Protein AF-A0AAD6PL51-F1 (afdb_monomer_lite)

Radius of gyration: 23.57 Å; chains: 1; bounding box: 50×34×67 Å

Foldseek 3Di:
DDDDPDPVVVVVVLVVVLVVVLVVLVVVCVVPVDDSVVSLVVVVVVVVVVCVVLVVVLVVLVVLCVVCVVVFDDLDDDVPPPDDSVVSVVVRVVVCVVVVRDDPCSVCPSVVVVVVVVVSSVVSVVVVVVVCDPNVPPDDD

Sequence (141 aa):
MEGVVNGSNVFEESVLPVGAVISLLESCHDITGLPWWIIVASSTLTMRMTLFPLLVLQMHKIKQISVCFPKLPPLLPPPLSGRSYMEQIIFFRRERRAICCPSFSWFLAYLSVQFPCFLLWMTSIRRMSLNDHPEFNCVRE

pLDDT: mean 74.83, std 13.34, range [35.31, 89.44]

InterPro domains:
  IPR001708 Membrane insertase YidC/ALB3/OXA1/COX18 [PTHR12428] (9-136)

Structure (mmCIF, N/CA/C/O backbone):
data_AF-A0AAD6PL51-F1
#
_entry.id   AF-A0AAD6PL51-F1
#
loop_
_atom_site.group_PDB
_atom_site.id
_atom_site.type_symbol
_atom_site.label_atom_id
_atom_site.label_alt_id
_atom_site.label_comp_id
_atom_site.label_asym_id
_atom_site.label_entity_id
_atom_site.label_seq_id
_atom_site.pdbx_PDB_ins_code
_atom_site.Cartn_x
_atom_site.Cartn_y
_atom_site.Cartn_z
_atom_site.occupancy
_atom_site.B_iso_or_equiv
_atom_site.auth_seq_id
_atom_site.auth_comp_id
_atom_site.auth_asym_id
_atom_site.auth_atom_id
_atom_site.pdbx_PDB_model_num
ATOM 1 N N . MET A 1 1 ? 25.008 18.881 21.343 1.00 35.31 1 MET A N 1
ATOM 2 C CA . MET A 1 1 ? 25.000 19.118 19.884 1.00 35.31 1 MET A CA 1
ATOM 3 C C . MET A 1 1 ? 24.577 17.804 19.253 1.00 35.31 1 MET A C 1
ATOM 5 O O . MET A 1 1 ? 25.418 16.986 18.930 1.00 35.31 1 MET A O 1
ATOM 9 N N . GLU A 1 2 ? 23.273 17.538 19.231 1.00 37.22 2 GLU A N 1
ATOM 10 C CA . GLU A 1 2 ? 22.701 16.251 18.815 1.00 37.22 2 GLU A CA 1
ATOM 11 C C . GLU A 1 2 ? 21.483 16.556 17.942 1.00 37.22 2 GLU A C 1
ATOM 13 O O . GLU A 1 2 ? 20.619 17.326 18.360 1.00 37.22 2 GLU A O 1
ATOM 18 N N . GLY A 1 3 ? 21.442 16.028 16.714 1.00 41.28 3 GLY A N 1
ATOM 19 C CA . GLY A 1 3 ? 20.292 16.256 15.831 1.00 41.28 3 GLY A CA 1
ATOM 20 C C . GLY A 1 3 ? 20.471 16.030 14.327 1.00 41.28 3 GLY A C 1
ATOM 21 O O . GLY A 1 3 ? 19.688 16.589 13.570 1.00 41.28 3 GLY A O 1
ATOM 22 N N . VAL A 1 4 ? 21.458 15.251 13.856 1.00 43.66 4 VAL A N 1
ATOM 23 C CA . VAL A 1 4 ? 21.607 14.935 12.409 1.00 43.66 4 VAL A CA 1
ATOM 24 C C . VAL A 1 4 ? 21.808 13.431 12.164 1.00 43.66 4 VAL A C 1
ATOM 26 O O . VAL A 1 4 ? 22.558 13.018 11.290 1.00 43.66 4 VAL A O 1
ATOM 29 N N . VAL A 1 5 ? 21.137 12.570 12.934 1.00 43.69 5 VAL A N 1
ATOM 30 C CA . VAL A 1 5 ? 21.162 11.113 12.703 1.00 43.69 5 VAL A CA 1
ATOM 31 C C . VAL A 1 5 ? 19.733 10.585 12.716 1.00 43.69 5 VAL A C 1
ATOM 33 O O . VAL A 1 5 ? 19.272 10.033 13.705 1.00 43.69 5 VAL A O 1
ATOM 36 N N . ASN A 1 6 ? 19.000 10.826 11.627 1.00 45.84 6 ASN A N 1
ATOM 37 C CA . ASN A 1 6 ? 17.818 10.014 11.293 1.00 45.84 6 ASN A CA 1
ATOM 38 C C . ASN A 1 6 ? 17.406 10.077 9.809 1.00 45.84 6 ASN A C 1
ATOM 40 O O . ASN A 1 6 ? 16.539 9.322 9.388 1.00 45.84 6 ASN A O 1
ATOM 44 N N . GLY A 1 7 ? 18.005 10.964 9.002 1.00 47.09 7 GLY A N 1
ATOM 45 C CA . GLY A 1 7 ? 17.733 11.036 7.561 1.00 47.09 7 GLY A CA 1
ATOM 46 C C . GLY A 1 7 ? 18.508 9.996 6.747 1.00 47.09 7 GLY A C 1
ATOM 47 O O . GLY A 1 7 ? 17.935 9.329 5.896 1.00 47.09 7 GLY A O 1
ATOM 48 N N . SER A 1 8 ? 19.798 9.807 7.030 1.00 46.81 8 SER A N 1
ATOM 49 C CA . SER A 1 8 ? 20.709 8.983 6.219 1.00 46.81 8 SER A CA 1
ATOM 50 C C . SER A 1 8 ? 20.344 7.497 6.169 1.00 46.81 8 SER A C 1
ATOM 52 O O . SER A 1 8 ? 20.399 6.915 5.092 1.00 46.81 8 SER A O 1
ATOM 54 N N . ASN A 1 9 ? 19.897 6.900 7.280 1.00 48.44 9 ASN A N 1
ATOM 55 C CA . ASN A 1 9 ? 19.476 5.492 7.289 1.00 48.44 9 ASN A CA 1
ATOM 56 C C . ASN A 1 9 ? 18.255 5.245 6.393 1.00 48.44 9 ASN A C 1
ATOM 58 O O . ASN A 1 9 ? 18.229 4.256 5.678 1.00 48.44 9 ASN A O 1
ATOM 62 N N . VAL A 1 10 ? 17.292 6.173 6.343 1.00 52.44 10 VAL A N 1
ATOM 63 C CA . VAL A 1 10 ? 16.118 6.046 5.462 1.00 52.44 10 VAL A CA 1
ATOM 64 C C . VAL A 1 10 ? 16.511 6.203 3.994 1.00 52.44 10 VAL A C 1
ATOM 66 O O . VAL A 1 10 ? 15.947 5.528 3.139 1.00 52.44 10 VAL A O 1
ATOM 69 N N . PHE A 1 11 ? 17.478 7.069 3.675 1.00 47.88 11 PHE A N 1
ATOM 70 C CA . PHE A 1 11 ? 17.946 7.258 2.299 1.00 47.88 11 PHE A CA 1
ATOM 71 C C . PHE A 1 11 ? 18.788 6.078 1.791 1.00 47.88 11 PHE A C 1
ATOM 73 O O . PHE A 1 11 ? 18.557 5.639 0.668 1.00 47.88 11 PHE A O 1
ATOM 80 N N . GLU A 1 12 ? 19.691 5.519 2.600 1.00 51.00 12 GLU A N 1
ATOM 81 C CA . GLU A 1 12 ? 20.461 4.304 2.268 1.00 51.00 12 GLU A CA 1
ATOM 82 C C . GLU A 1 12 ? 19.554 3.064 2.181 1.00 51.00 12 GLU A C 1
ATOM 84 O O . GLU A 1 12 ? 19.592 2.313 1.205 1.00 51.00 12 GLU A O 1
ATOM 89 N N . GLU A 1 13 ? 18.628 2.907 3.130 1.00 53.88 13 GLU A N 1
ATOM 90 C CA . GLU A 1 13 ? 17.615 1.847 3.104 1.00 53.88 13 GLU A CA 1
ATOM 91 C C . GLU A 1 13 ? 16.556 2.079 2.019 1.00 53.88 13 GLU A C 1
ATOM 93 O O . GLU A 1 13 ? 15.823 1.157 1.706 1.00 53.88 13 GLU A O 1
ATOM 98 N N . SER A 1 14 ? 16.488 3.266 1.399 1.00 52.25 14 SER A N 1
ATOM 99 C CA . SER A 1 14 ? 15.723 3.516 0.166 1.00 52.25 14 SER A CA 1
ATOM 100 C C . SER A 1 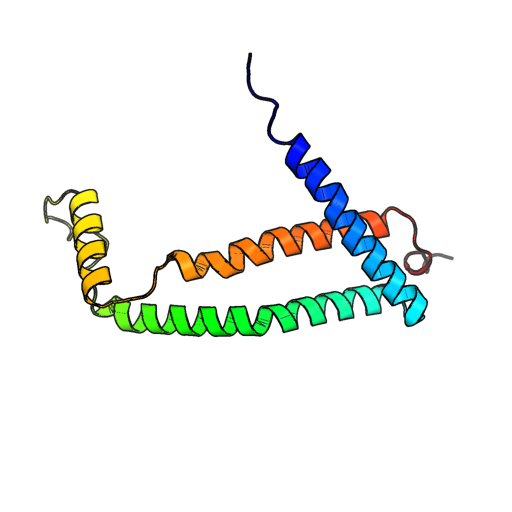14 ? 16.542 3.222 -1.091 1.00 52.25 14 SER A C 1
ATOM 102 O O . SER A 1 14 ? 15.970 2.850 -2.109 1.00 52.25 14 SER A O 1
ATOM 104 N N . VAL A 1 15 ? 17.874 3.344 -1.051 1.00 59.94 15 VAL A N 1
ATOM 105 C CA . VAL A 1 15 ? 18.764 3.033 -2.184 1.00 59.94 15 VAL A CA 1
ATOM 106 C C . VAL A 1 15 ? 18.734 1.536 -2.507 1.00 59.94 15 VAL A C 1
ATOM 108 O O . VAL A 1 15 ? 18.667 1.185 -3.685 1.00 59.94 15 VAL A O 1
ATOM 111 N N . LEU A 1 16 ? 18.695 0.671 -1.488 1.00 68.31 16 LEU A N 1
ATOM 112 C CA . LEU A 1 16 ? 18.590 -0.786 -1.646 1.00 68.31 16 LEU A CA 1
ATOM 113 C C . LEU A 1 16 ? 17.286 -1.260 -2.335 1.00 68.31 16 LEU A C 1
ATOM 115 O O . LEU A 1 16 ? 17.369 -1.948 -3.354 1.00 68.31 16 LEU A O 1
ATOM 119 N N . PRO A 1 17 ? 16.076 -0.904 -1.865 1.00 76.56 17 PRO A N 1
ATOM 120 C CA . PRO A 1 17 ? 14.821 -1.346 -2.459 1.00 76.56 17 PRO A CA 1
ATOM 121 C C . PRO A 1 17 ? 14.512 -0.619 -3.771 1.00 76.56 17 PRO A C 1
ATOM 123 O O . PRO A 1 17 ? 13.900 -1.215 -4.653 1.00 76.56 17 PRO A O 1
ATOM 126 N N . VAL A 1 18 ? 14.982 0.622 -3.959 1.00 75.62 18 VAL A N 1
ATOM 127 C CA . VAL A 1 18 ? 14.941 1.284 -5.274 1.00 75.62 18 VAL A CA 1
ATOM 128 C C . VAL A 1 18 ? 15.790 0.509 -6.279 1.00 75.62 18 VAL A C 1
ATOM 130 O O . VAL A 1 18 ? 15.326 0.276 -7.392 1.00 75.62 18 VAL A O 1
ATOM 133 N N . GLY A 1 19 ? 16.990 0.064 -5.886 1.00 76.75 19 GLY A N 1
ATOM 134 C CA . GLY A 1 19 ? 17.845 -0.794 -6.709 1.00 76.75 19 GLY A CA 1
ATOM 135 C C . GLY A 1 19 ? 17.182 -2.129 -7.054 1.00 76.75 19 GLY A C 1
ATOM 136 O O . GLY A 1 19 ? 17.148 -2.505 -8.219 1.00 76.75 19 GLY A O 1
ATOM 137 N N . ALA A 1 20 ? 16.562 -2.795 -6.075 1.00 81.38 20 ALA A N 1
ATOM 138 C CA . ALA A 1 20 ? 15.843 -4.050 -6.305 1.00 81.38 20 ALA A CA 1
ATOM 139 C C . ALA A 1 20 ? 14.678 -3.897 -7.300 1.00 81.38 20 ALA A C 1
ATOM 141 O O . ALA A 1 20 ? 14.486 -4.748 -8.167 1.00 81.38 20 ALA A O 1
ATOM 142 N N . VAL A 1 21 ? 13.915 -2.801 -7.206 1.00 80.69 21 VAL A N 1
ATOM 143 C CA . VAL A 1 21 ? 12.839 -2.507 -8.163 1.00 80.69 21 VAL A CA 1
ATOM 144 C C . VAL A 1 21 ? 13.392 -2.209 -9.553 1.00 80.69 21 VAL A C 1
ATOM 146 O O . VAL A 1 21 ? 12.818 -2.683 -10.530 1.00 80.69 21 VAL A O 1
ATOM 149 N N . ILE A 1 22 ? 14.514 -1.489 -9.651 1.00 80.62 22 ILE A N 1
ATOM 150 C CA . ILE A 1 22 ? 15.181 -1.225 -10.933 1.00 80.62 22 ILE A CA 1
ATOM 151 C C . ILE A 1 22 ? 15.623 -2.536 -11.595 1.00 80.62 22 ILE A C 1
ATOM 153 O O . ILE A 1 22 ? 15.249 -2.775 -12.738 1.00 80.62 22 ILE A O 1
ATOM 157 N N . SER A 1 23 ? 16.301 -3.427 -10.865 1.00 82.44 23 SER A N 1
ATOM 158 C CA . SER A 1 23 ? 16.749 -4.717 -11.408 1.00 82.44 23 SER A CA 1
ATOM 159 C C . SER A 1 23 ? 15.592 -5.640 -11.804 1.00 82.44 23 SER A C 1
ATOM 161 O O . SER A 1 23 ? 15.682 -6.365 -12.793 1.00 82.44 23 SER A O 1
ATOM 163 N N . LEU A 1 24 ? 14.479 -5.613 -11.061 1.00 82.38 24 LEU A N 1
ATOM 164 C CA . LEU A 1 24 ? 13.267 -6.348 -11.434 1.00 82.38 24 LEU A CA 1
ATOM 165 C C . LEU A 1 24 ? 12.692 -5.825 -12.761 1.00 82.38 24 LEU A C 1
ATOM 167 O O . LEU A 1 24 ? 12.337 -6.615 -13.633 1.00 82.38 24 LEU A O 1
ATOM 171 N N . LEU A 1 25 ? 12.602 -4.500 -12.911 1.00 81.56 25 LEU A N 1
ATOM 172 C CA . LEU A 1 25 ? 12.106 -3.846 -14.124 1.00 81.56 25 LEU A CA 1
ATOM 173 C C . LEU A 1 25 ? 13.006 -4.130 -15.335 1.00 81.56 25 LEU A C 1
ATOM 175 O O . LEU A 1 25 ? 12.479 -4.422 -16.405 1.00 81.56 25 LEU A O 1
ATOM 179 N N . GLU A 1 26 ? 14.329 -4.104 -15.158 1.00 81.69 26 GLU A N 1
ATOM 180 C CA . GLU A 1 26 ? 15.306 -4.499 -16.183 1.00 81.69 26 GLU A CA 1
ATOM 181 C C . GLU A 1 26 ? 15.121 -5.961 -16.600 1.00 81.69 26 GLU A C 1
ATOM 183 O O . GLU A 1 26 ? 14.990 -6.252 -17.784 1.00 81.69 26 GLU A O 1
ATOM 188 N N . SER A 1 27 ? 14.975 -6.882 -15.644 1.00 81.62 27 SER A N 1
ATOM 189 C CA . SER A 1 27 ? 14.718 -8.291 -15.963 1.00 81.62 27 SER A CA 1
ATOM 190 C C . SER A 1 27 ? 13.403 -8.487 -16.730 1.00 81.62 27 SER A C 1
ATOM 192 O O . SER A 1 27 ? 13.346 -9.275 -17.675 1.00 81.62 27 SER A O 1
ATOM 194 N N . CYS A 1 28 ? 12.343 -7.753 -16.374 1.00 80.62 28 CYS A N 1
ATOM 195 C CA . CYS A 1 28 ? 11.091 -7.770 -17.130 1.00 80.62 28 CYS A CA 1
ATOM 196 C C . CYS A 1 28 ? 11.269 -7.231 -18.555 1.00 80.62 28 CYS A C 1
ATOM 198 O O . CYS A 1 28 ? 10.663 -7.775 -19.480 1.00 80.62 28 CYS A O 1
ATOM 200 N N . HIS A 1 29 ? 12.093 -6.199 -18.737 1.00 82.00 29 HIS A N 1
ATOM 201 C CA . HIS A 1 29 ? 12.425 -5.648 -20.048 1.00 82.00 29 HIS A CA 1
ATOM 202 C C . HIS A 1 29 ? 13.175 -6.653 -20.914 1.00 82.00 29 HIS A C 1
ATOM 204 O O . HIS A 1 29 ? 12.736 -6.932 -22.027 1.00 82.00 29 HIS A O 1
ATOM 210 N N . ASP A 1 30 ? 14.211 -7.286 -20.376 1.00 81.94 30 ASP A N 1
ATOM 211 C CA . ASP A 1 30 ? 15.030 -8.247 -21.116 1.00 81.94 30 ASP A CA 1
ATOM 212 C C . ASP A 1 30 ? 14.238 -9.489 -21.551 1.00 81.94 30 ASP A C 1
ATOM 214 O O . ASP A 1 30 ? 14.487 -10.051 -22.616 1.00 81.94 30 ASP A O 1
ATOM 218 N N . ILE A 1 31 ? 13.248 -9.907 -20.753 1.00 84.81 31 ILE A N 1
ATOM 219 C CA . ILE A 1 31 ? 12.391 -11.060 -21.068 1.00 84.81 31 ILE A CA 1
ATOM 220 C C . ILE A 1 31 ? 11.307 -10.702 -22.092 1.00 84.81 31 ILE A C 1
ATOM 222 O O . ILE A 1 31 ? 10.955 -11.532 -22.931 1.00 84.81 31 ILE A O 1
ATOM 226 N N . THR A 1 32 ? 10.728 -9.502 -22.005 1.00 83.12 32 THR A N 1
ATOM 227 C CA . THR A 1 32 ? 9.575 -9.124 -22.842 1.00 83.12 32 THR A CA 1
ATOM 228 C C . THR A 1 32 ? 9.960 -8.411 -24.133 1.00 83.12 32 THR A C 1
ATOM 230 O O . THR A 1 32 ? 9.186 -8.462 -25.087 1.00 83.12 32 THR A O 1
ATOM 233 N N . GLY A 1 33 ? 11.118 -7.744 -24.179 1.00 80.19 33 GLY A N 1
ATOM 234 C CA . GLY A 1 33 ? 11.536 -6.901 -25.303 1.00 80.19 33 GLY A CA 1
ATOM 235 C C . GLY A 1 33 ? 10.575 -5.739 -25.585 1.00 80.19 33 GLY A C 1
ATOM 236 O O . GLY A 1 33 ? 10.539 -5.227 -26.702 1.00 80.19 33 GLY A O 1
ATOM 237 N N . LEU A 1 34 ? 9.735 -5.378 -24.607 1.00 79.69 34 LEU A N 1
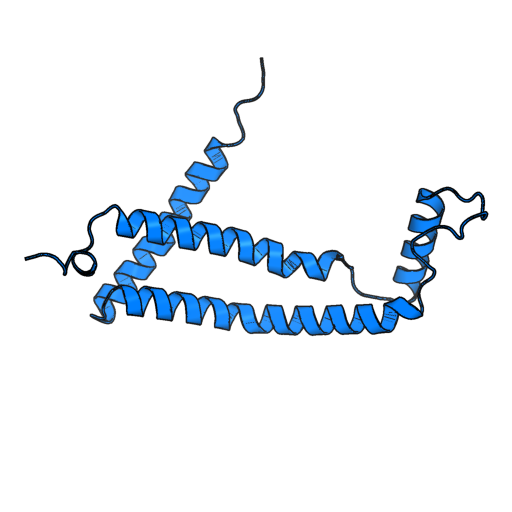ATOM 238 C CA . LEU A 1 34 ? 8.735 -4.323 -24.736 1.00 79.69 34 LEU A CA 1
ATOM 239 C C . LEU A 1 34 ? 9.333 -2.957 -24.386 1.00 79.69 34 LEU A C 1
ATOM 241 O O . LEU A 1 34 ? 10.183 -2.884 -23.503 1.00 79.69 34 LEU A O 1
ATOM 245 N N . PRO A 1 35 ? 8.805 -1.868 -24.973 1.00 81.50 35 PRO A N 1
ATOM 246 C CA . PRO A 1 35 ? 9.205 -0.522 -24.604 1.00 81.50 35 PRO A CA 1
ATOM 247 C C . PRO A 1 35 ? 9.095 -0.240 -23.100 1.00 81.50 35 PRO A C 1
ATOM 249 O O . PRO A 1 35 ? 8.135 -0.668 -22.443 1.00 81.50 35 PRO A O 1
ATOM 252 N N . TRP A 1 36 ? 10.003 0.576 -22.564 1.00 76.94 36 TRP A N 1
ATOM 253 C CA . TRP A 1 36 ? 10.090 0.890 -21.129 1.00 76.94 36 TRP A CA 1
ATOM 254 C C . TRP A 1 36 ? 8.776 1.412 -20.545 1.00 76.94 36 TRP A C 1
ATOM 256 O O . TRP A 1 36 ? 8.384 1.030 -19.442 1.00 76.94 36 TRP A O 1
ATOM 266 N N . TRP A 1 37 ? 8.045 2.250 -21.285 1.00 79.69 37 TRP A N 1
ATOM 267 C CA . TRP A 1 37 ? 6.770 2.800 -20.818 1.00 79.69 37 TRP A CA 1
ATOM 268 C C . TRP A 1 37 ? 5.693 1.721 -20.622 1.00 79.69 37 TRP A C 1
ATOM 270 O O . TRP A 1 37 ? 4.884 1.839 -19.699 1.00 79.69 37 TRP A O 1
ATOM 280 N N . ILE A 1 38 ? 5.701 0.651 -21.429 1.00 82.81 38 ILE A N 1
ATOM 281 C CA . ILE A 1 38 ? 4.761 -0.473 -21.290 1.00 82.81 38 ILE A CA 1
ATOM 282 C C . ILE A 1 38 ? 5.079 -1.258 -20.025 1.00 82.81 38 ILE A C 1
ATOM 284 O O . ILE A 1 38 ? 4.168 -1.633 -19.292 1.00 82.81 38 ILE A O 1
ATOM 288 N N . ILE A 1 39 ? 6.360 -1.475 -19.742 1.00 84.06 39 ILE A N 1
ATOM 289 C CA . ILE A 1 39 ? 6.820 -2.222 -18.568 1.00 84.06 39 ILE A CA 1
ATOM 290 C C . ILE A 1 39 ? 6.517 -1.450 -17.287 1.00 84.06 39 ILE A C 1
ATOM 292 O O . ILE A 1 39 ? 5.992 -2.002 -16.320 1.00 84.06 39 ILE A O 1
ATOM 296 N N . VAL A 1 40 ? 6.780 -0.145 -17.295 1.00 82.31 40 VAL A N 1
ATOM 297 C CA . VAL A 1 40 ? 6.426 0.763 -16.200 1.00 82.31 40 VAL A CA 1
ATOM 298 C C . VAL A 1 40 ? 4.906 0.748 -15.975 1.00 82.31 40 VAL A C 1
ATOM 300 O O . VAL A 1 40 ? 4.441 0.593 -14.840 1.00 82.31 40 VAL A O 1
ATOM 303 N N . ALA A 1 41 ? 4.104 0.838 -17.040 1.00 84.50 41 ALA A N 1
ATOM 304 C CA . ALA A 1 41 ? 2.647 0.797 -16.940 1.00 84.50 41 ALA A CA 1
ATOM 305 C C . ALA A 1 41 ? 2.124 -0.558 -16.423 1.00 84.50 41 ALA A C 1
ATOM 307 O O . ALA A 1 41 ? 1.275 -0.592 -15.528 1.00 84.50 41 ALA A O 1
ATOM 308 N N . SER A 1 42 ? 2.642 -1.672 -16.943 1.00 85.88 42 SER A N 1
ATOM 309 C CA . SER A 1 42 ? 2.203 -3.030 -16.601 1.00 85.88 42 SER A CA 1
ATOM 310 C C . SER A 1 42 ? 2.600 -3.426 -15.176 1.00 85.88 42 SER A C 1
ATOM 312 O O . SER A 1 42 ? 1.788 -4.002 -14.445 1.00 85.88 42 SER A O 1
ATOM 314 N N . SER A 1 43 ? 3.794 -3.035 -14.730 1.00 83.88 43 SER A N 1
ATOM 315 C CA . SER A 1 43 ? 4.260 -3.216 -13.353 1.00 83.88 43 SER A CA 1
ATOM 316 C C . SER A 1 43 ? 3.402 -2.419 -12.363 1.00 83.88 43 SER A C 1
ATOM 318 O O . SER A 1 43 ? 2.900 -2.977 -11.383 1.00 83.88 43 SER A O 1
ATOM 320 N N . THR A 1 44 ? 3.097 -1.152 -12.675 1.00 85.75 44 THR A N 1
ATOM 321 C CA . THR A 1 44 ? 2.187 -0.331 -11.854 1.00 85.75 44 THR A CA 1
ATOM 322 C C . THR A 1 44 ? 0.801 -0.960 -11.761 1.00 85.75 44 THR A C 1
ATOM 324 O O . THR A 1 44 ? 0.200 -0.995 -10.684 1.00 85.75 44 THR A O 1
ATOM 327 N N . LEU A 1 45 ? 0.276 -1.457 -12.884 1.00 88.75 45 LEU A N 1
ATOM 328 C CA . LEU A 1 45 ? -1.034 -2.093 -12.925 1.00 88.75 45 LEU A CA 1
ATOM 329 C C . LEU A 1 45 ? -1.049 -3.356 -12.063 1.00 88.75 45 LEU A C 1
ATOM 331 O O . LEU A 1 45 ? -1.940 -3.513 -11.235 1.00 88.75 45 LEU A O 1
ATOM 335 N N . THR A 1 46 ? -0.031 -4.203 -12.190 1.00 89.25 46 THR A N 1
ATOM 336 C CA . THR A 1 46 ? 0.110 -5.433 -11.403 1.00 89.25 46 THR A CA 1
ATOM 337 C C . THR A 1 46 ? 0.194 -5.124 -9.912 1.00 89.25 46 THR A C 1
ATOM 339 O O . THR A 1 46 ? -0.553 -5.703 -9.124 1.00 89.25 46 THR A O 1
ATOM 342 N N . MET A 1 47 ? 1.012 -4.142 -9.521 1.00 84.56 47 MET A N 1
ATOM 343 C CA . MET A 1 47 ? 1.093 -3.668 -8.138 1.00 84.56 47 MET A CA 1
ATOM 344 C C . MET A 1 47 ? -0.269 -3.168 -7.636 1.00 84.56 47 MET A C 1
ATOM 346 O O . MET A 1 47 ? -0.689 -3.467 -6.522 1.00 84.56 47 MET A O 1
ATOM 350 N N . ARG A 1 48 ? -1.018 -2.421 -8.451 1.00 84.81 48 ARG A N 1
ATOM 351 C CA . ARG A 1 48 ? -2.357 -1.968 -8.050 1.00 84.81 48 ARG A CA 1
ATOM 352 C C . ARG A 1 48 ? -3.357 -3.113 -7.937 1.00 84.81 48 ARG A C 1
ATOM 354 O O . ARG A 1 48 ? -4.183 -3.083 -7.029 1.00 84.81 48 ARG A O 1
ATOM 361 N N . MET A 1 49 ? -3.269 -4.120 -8.801 1.00 89.44 49 MET A N 1
ATOM 362 C CA . MET A 1 49 ? -4.124 -5.306 -8.743 1.00 89.44 49 MET A CA 1
ATOM 363 C C . MET A 1 49 ? -3.842 -6.153 -7.497 1.00 89.44 49 MET A C 1
ATOM 365 O O . MET A 1 49 ? -4.785 -6.636 -6.876 1.00 89.44 49 MET A O 1
ATOM 369 N N . THR A 1 50 ? -2.584 -6.271 -7.058 1.00 87.00 50 THR A N 1
ATOM 370 C CA . THR A 1 50 ? -2.252 -6.960 -5.797 1.00 87.00 50 THR A CA 1
ATOM 371 C C . THR A 1 50 ? -2.707 -6.178 -4.562 1.00 87.00 50 THR A C 1
ATOM 373 O O . THR A 1 50 ? -3.108 -6.781 -3.567 1.00 87.00 50 THR A O 1
ATOM 376 N N . LEU A 1 51 ? -2.729 -4.841 -4.624 1.00 84.75 51 LEU A N 1
ATOM 377 C CA . LEU A 1 51 ? -3.255 -3.983 -3.553 1.00 84.75 51 LEU A CA 1
ATOM 378 C C . LEU A 1 51 ? -4.792 -3.867 -3.550 1.00 84.75 51 LEU A C 1
ATOM 380 O O . LEU A 1 51 ? -5.382 -3.487 -2.537 1.00 84.75 51 LEU A O 1
ATOM 384 N N . PHE A 1 52 ? -5.464 -4.196 -4.653 1.00 86.94 52 PHE A N 1
ATOM 385 C CA . PHE A 1 52 ? -6.920 -4.133 -4.783 1.00 86.94 52 PHE A CA 1
ATOM 386 C C . PHE A 1 52 ? -7.701 -4.915 -3.704 1.00 86.94 52 PHE A C 1
ATOM 388 O O . PHE A 1 52 ? -8.610 -4.331 -3.107 1.00 86.94 52 PHE A O 1
ATOM 395 N N . PRO A 1 53 ? -7.380 -6.182 -3.364 1.00 84.94 53 PRO A N 1
ATOM 396 C CA . PRO A 1 53 ? -8.086 -6.894 -2.294 1.00 84.94 53 PRO A CA 1
ATOM 397 C C . PRO A 1 53 ? -7.942 -6.211 -0.925 1.00 84.94 53 PRO A C 1
ATOM 399 O O . PRO A 1 53 ? -8.900 -6.193 -0.149 1.00 84.94 53 PRO A O 1
ATOM 402 N N . LEU A 1 54 ? -6.791 -5.589 -0.639 1.00 83.50 54 LEU A N 1
ATOM 403 C CA . LEU A 1 54 ? -6.596 -4.805 0.586 1.00 83.50 54 LEU A CA 1
ATOM 404 C C . LEU A 1 54 ? -7.514 -3.579 0.610 1.00 83.50 54 LEU A C 1
ATOM 406 O O . LEU A 1 54 ? -8.121 -3.282 1.640 1.00 83.50 54 LEU A O 1
ATOM 410 N N . LEU A 1 55 ? -7.672 -2.906 -0.533 1.00 84.31 55 LEU A N 1
ATOM 411 C CA . LEU A 1 55 ? -8.592 -1.780 -0.682 1.00 84.31 55 LEU A CA 1
ATOM 412 C C . LEU A 1 55 ? -10.051 -2.207 -0.451 1.00 84.31 55 LEU A C 1
ATOM 414 O O . LEU A 1 55 ? -10.776 -1.545 0.293 1.00 84.31 55 LEU A O 1
ATOM 418 N N . VAL A 1 56 ? -10.480 -3.332 -1.032 1.00 88.06 56 VAL A N 1
ATOM 419 C CA . VAL A 1 56 ? -11.832 -3.884 -0.828 1.00 88.06 56 VAL A CA 1
ATOM 420 C C . VAL A 1 56 ? -12.069 -4.224 0.645 1.00 88.06 56 VAL A C 1
ATOM 422 O O . VAL A 1 56 ? -13.118 -3.889 1.205 1.00 88.06 56 VAL A O 1
ATOM 425 N N . LEU A 1 57 ? -11.082 -4.832 1.306 1.00 85.62 57 LEU A N 1
ATOM 426 C CA . LEU A 1 57 ? -11.160 -5.146 2.729 1.00 85.62 57 LEU A CA 1
ATOM 427 C C . LEU A 1 57 ? -11.265 -3.874 3.579 1.00 85.62 57 LEU A C 1
ATOM 429 O O . LEU A 1 57 ? -12.103 -3.811 4.482 1.00 85.62 57 LEU A O 1
ATOM 433 N N . GLN A 1 58 ? -10.495 -2.833 3.257 1.00 85.06 58 GLN A N 1
ATOM 434 C CA . GLN A 1 58 ? -10.611 -1.532 3.912 1.00 85.06 58 GLN A CA 1
ATOM 435 C C . GLN A 1 58 ? -12.013 -0.937 3.741 1.00 85.06 58 GLN A C 1
ATOM 437 O O . GLN A 1 58 ? -12.606 -0.497 4.726 1.00 85.06 58 GLN A O 1
ATOM 442 N N . MET A 1 59 ? -12.578 -0.961 2.531 1.00 85.56 59 MET A N 1
ATOM 443 C CA . MET A 1 59 ? -13.938 -0.467 2.283 1.00 85.56 59 MET A CA 1
ATOM 444 C C . MET A 1 59 ? -14.977 -1.228 3.108 1.00 85.56 59 MET A C 1
ATOM 446 O O . MET A 1 59 ? -15.874 -0.618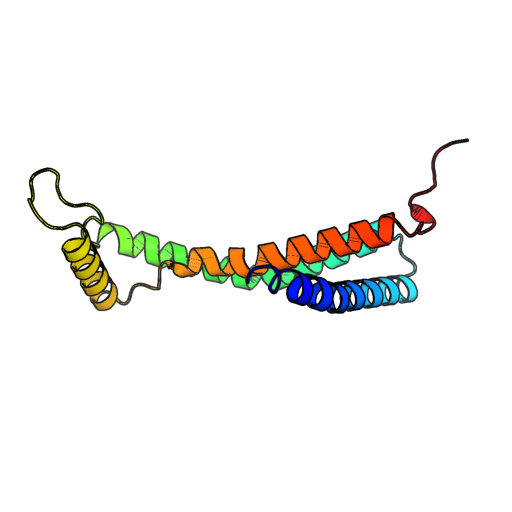 3.693 1.00 85.56 59 MET A O 1
ATOM 450 N N . HIS A 1 60 ? -14.828 -2.549 3.234 1.00 86.69 60 HIS A N 1
ATOM 451 C CA . HIS A 1 60 ? -15.702 -3.348 4.085 1.00 86.69 60 HIS A CA 1
ATOM 452 C C . HIS A 1 60 ? -15.605 -2.918 5.556 1.00 86.69 60 HIS A C 1
ATOM 454 O O . HIS A 1 60 ? -16.628 -2.722 6.211 1.00 86.69 60 HIS A O 1
ATOM 460 N N . LYS A 1 61 ? -14.390 -2.710 6.084 1.00 83.75 61 LYS A N 1
ATOM 461 C CA . LYS A 1 61 ? -14.195 -2.237 7.466 1.00 83.75 61 LYS A CA 1
ATOM 462 C C . LYS A 1 61 ? -14.747 -0.827 7.674 1.00 83.75 61 LYS A C 1
ATOM 464 O O . LYS A 1 61 ? -15.401 -0.593 8.685 1.00 83.75 61 LYS A O 1
ATOM 469 N N . ILE A 1 62 ? -14.565 0.084 6.718 1.00 84.38 62 ILE A N 1
ATOM 470 C CA . ILE A 1 62 ? -15.124 1.444 6.775 1.00 84.38 62 ILE A CA 1
ATOM 471 C C . ILE A 1 62 ? -16.654 1.405 6.773 1.00 84.38 62 ILE A C 1
ATOM 473 O O . ILE A 1 62 ? -17.274 2.105 7.569 1.00 84.38 62 ILE A O 1
ATOM 477 N N . LYS A 1 63 ? -17.272 0.542 5.960 1.00 86.38 63 LYS A N 1
ATOM 478 C CA . LYS A 1 63 ? -18.728 0.342 5.964 1.00 86.38 63 LYS A CA 1
ATOM 479 C C . LYS A 1 63 ? -19.235 -0.170 7.316 1.00 86.38 63 LYS A C 1
ATOM 481 O O . LYS A 1 63 ? -20.254 0.296 7.811 1.00 86.38 63 LYS A O 1
ATOM 486 N N . GLN A 1 64 ? -18.521 -1.100 7.948 1.00 83.75 64 GLN A N 1
ATOM 487 C CA . GLN A 1 64 ? -18.865 -1.556 9.301 1.00 83.75 64 GLN A CA 1
ATOM 488 C C . GLN A 1 64 ? -18.771 -0.405 10.316 1.00 83.75 64 GLN A C 1
ATOM 490 O O . GLN A 1 64 ? -19.655 -0.237 11.155 1.00 83.75 64 GLN A O 1
ATOM 495 N N . ILE A 1 65 ? -17.740 0.440 10.202 1.00 82.50 65 ILE A N 1
ATOM 496 C CA . ILE A 1 65 ? -17.586 1.630 11.047 1.00 82.50 65 ILE A CA 1
ATOM 497 C C . ILE A 1 65 ? -18.730 2.615 10.808 1.00 82.50 65 ILE A C 1
ATOM 499 O O . ILE A 1 65 ? -19.268 3.118 11.786 1.00 82.50 65 ILE A O 1
ATOM 503 N N . SER A 1 66 ? -19.141 2.871 9.562 1.00 82.38 66 SER A N 1
ATOM 504 C CA . SER A 1 66 ? -20.222 3.821 9.266 1.00 82.38 66 SER A CA 1
ATOM 505 C C . SER A 1 66 ? -21.582 3.352 9.785 1.00 82.38 66 SER A C 1
ATOM 507 O O . SER A 1 66 ? -22.376 4.178 10.219 1.00 82.38 66 SER A O 1
ATOM 509 N N . VAL A 1 67 ? -21.831 2.040 9.832 1.00 84.81 67 VAL A N 1
ATOM 510 C CA . VAL A 1 67 ? -23.042 1.452 10.440 1.00 84.81 67 VAL A CA 1
ATOM 511 C C . VAL A 1 67 ? -23.002 1.495 11.976 1.00 84.81 67 VAL A C 1
ATOM 513 O O . VAL A 1 67 ? -24.044 1.616 12.632 1.00 84.81 67 VAL A O 1
ATOM 516 N N . CYS A 1 68 ? -21.809 1.392 12.562 1.00 80.62 68 CYS A N 1
ATOM 517 C CA . CYS A 1 68 ? -21.577 1.559 13.997 1.00 80.62 68 CYS A CA 1
ATOM 518 C C . CYS A 1 68 ? -21.656 3.025 14.448 1.00 80.62 68 CYS A C 1
ATOM 520 O O . CYS A 1 68 ? -22.145 3.306 15.538 1.00 80.62 68 CYS A O 1
ATOM 522 N N . PHE A 1 69 ? -21.155 3.954 13.630 1.00 80.12 69 PHE A N 1
ATOM 523 C CA . PHE A 1 69 ? -20.982 5.368 13.960 1.00 80.12 69 PHE A CA 1
ATOM 524 C C . PHE A 1 69 ? -22.242 6.065 14.500 1.00 80.12 69 PHE A C 1
ATOM 526 O O . PHE A 1 69 ? -22.122 6.730 15.523 1.00 80.12 69 PHE A O 1
ATOM 533 N N . PRO A 1 70 ? -23.451 5.888 13.928 1.00 79.44 70 PRO A N 1
ATOM 534 C CA . PRO A 1 70 ? -24.657 6.519 14.469 1.00 79.44 70 PRO A CA 1
ATOM 535 C C . PRO A 1 70 ? -25.122 5.923 15.805 1.00 79.44 70 PRO A C 1
ATOM 537 O O . PRO A 1 70 ? -25.908 6.555 16.500 1.00 79.44 70 PRO A O 1
ATOM 540 N N . LYS A 1 71 ? -24.662 4.719 16.178 1.00 78.12 71 LYS A N 1
ATOM 541 C CA . LYS A 1 71 ? -24.965 4.105 17.485 1.00 78.12 71 LYS A CA 1
ATOM 542 C C . LYS A 1 71 ? -24.022 4.580 18.587 1.00 78.12 71 LYS A C 1
ATOM 544 O O . LYS A 1 71 ? -24.227 4.256 19.752 1.00 78.12 71 LYS A O 1
ATOM 549 N N . LEU A 1 72 ? -22.958 5.285 18.216 1.00 77.50 72 LEU A N 1
ATOM 550 C CA . LEU A 1 72 ? -21.939 5.734 19.143 1.00 77.50 72 LEU A CA 1
ATOM 551 C C . LEU A 1 72 ? -22.288 7.114 19.702 1.00 77.50 72 LEU A C 1
ATOM 553 O O . LEU A 1 72 ? -22.841 7.949 18.984 1.00 77.50 72 LEU A O 1
ATOM 557 N N . PRO A 1 73 ? -21.943 7.383 20.973 1.00 78.88 73 PRO A N 1
ATOM 558 C CA . PRO A 1 73 ? -22.107 8.710 21.537 1.00 78.88 73 PRO A CA 1
ATOM 559 C C . PRO A 1 73 ? -21.263 9.721 20.743 1.00 78.88 73 PRO A C 1
ATOM 561 O O . PRO A 1 73 ? -20.237 9.351 20.165 1.00 78.88 73 PRO A O 1
ATOM 564 N N . PRO A 1 74 ? -21.658 11.002 20.700 1.00 78.50 74 PRO A N 1
ATOM 565 C CA . PRO A 1 74 ? -20.894 12.022 19.997 1.00 78.50 74 PRO A CA 1
ATOM 566 C C . PRO A 1 74 ? -19.461 12.101 20.539 1.00 78.50 74 PRO A C 1
ATOM 568 O O . PRO A 1 74 ? -19.235 12.066 21.752 1.00 78.50 74 PRO A O 1
ATOM 571 N N . LEU A 1 75 ? -18.496 12.225 19.621 1.00 76.12 75 LEU A N 1
ATOM 572 C CA . LEU A 1 75 ? -17.076 12.405 19.950 1.00 76.12 75 LEU A CA 1
ATOM 573 C C . LEU A 1 75 ? -16.813 13.707 20.718 1.00 76.12 75 LEU A C 1
ATOM 575 O O . LEU A 1 75 ? -15.861 13.769 21.490 1.00 76.12 75 LEU A O 1
ATOM 579 N N . LEU A 1 76 ? -17.630 14.734 20.473 1.00 76.50 76 LEU A N 1
ATOM 580 C CA . LEU A 1 76 ? -17.471 16.079 21.022 1.00 76.50 76 LEU A CA 1
ATOM 581 C C . LEU A 1 76 ? -18.453 16.340 22.159 1.00 76.50 76 LEU A C 1
ATOM 583 O O . LEU A 1 76 ? -19.584 15.836 22.111 1.00 76.50 76 LEU A O 1
ATOM 587 N N . PRO A 1 77 ? -18.050 17.120 23.177 1.00 74.44 77 PRO A N 1
ATOM 588 C CA . PRO A 1 77 ? -18.883 17.306 24.353 1.00 74.44 77 PRO A CA 1
ATOM 589 C C . PRO A 1 77 ? -20.102 18.096 23.929 1.00 74.44 77 PRO A C 1
ATOM 591 O O . PRO A 1 77 ? -19.959 19.011 23.111 1.00 74.44 77 PRO A O 1
ATOM 594 N N . PRO A 1 78 ? -21.298 17.760 24.445 1.00 77.31 78 PRO A N 1
ATOM 595 C CA . PRO A 1 78 ? -22.440 18.628 24.251 1.00 77.31 78 PRO A CA 1
ATOM 596 C C . PRO A 1 78 ? -22.007 20.038 24.665 1.00 77.31 78 PRO A C 1
ATOM 598 O O . PRO A 1 78 ? -21.436 20.185 25.759 1.00 77.31 78 PRO A O 1
ATOM 601 N N . PRO A 1 79 ? -22.202 21.055 23.808 1.00 66.12 79 PRO A N 1
ATOM 602 C CA . PRO A 1 79 ? -21.940 22.423 24.220 1.00 66.12 79 PRO A CA 1
ATOM 603 C C . PRO A 1 79 ? -22.760 22.655 25.497 1.00 66.12 79 PRO A C 1
ATOM 605 O O . PRO A 1 79 ? -23.939 22.320 25.522 1.00 66.12 79 PRO A O 1
ATOM 608 N N . LEU A 1 80 ? -22.112 23.135 26.566 1.00 67.06 80 LEU A N 1
ATOM 609 C CA . LEU A 1 80 ? -22.617 23.267 27.952 1.00 67.06 80 LEU A CA 1
ATOM 610 C C . LEU A 1 80 ? -22.505 22.060 28.914 1.00 67.06 80 LEU A C 1
ATOM 612 O O . LEU A 1 80 ? -22.858 22.204 30.080 1.00 67.06 80 LEU A O 1
ATOM 616 N N . SER A 1 81 ? -21.957 20.902 28.532 1.00 66.75 81 SER A N 1
ATOM 617 C CA . SER A 1 81 ? -21.904 19.739 29.448 1.00 66.75 81 SER A CA 1
ATOM 618 C C . SER A 1 81 ? -20.851 19.830 30.569 1.00 66.75 81 SER A C 1
ATOM 620 O O . SER A 1 81 ? -20.850 18.969 31.451 1.00 66.75 81 SER A O 1
ATOM 622 N N . GLY A 1 82 ? -19.908 20.779 30.520 1.00 73.00 82 GLY A N 1
ATOM 623 C CA . GLY A 1 82 ? -18.829 20.917 31.516 1.00 73.00 82 GLY A CA 1
ATOM 624 C C . GLY A 1 82 ? -17.869 19.717 31.626 1.00 73.00 82 GLY A C 1
ATOM 625 O O . GLY A 1 82 ? -16.981 19.716 32.475 1.00 73.00 82 GLY A O 1
ATOM 626 N N . ARG A 1 83 ? -18.025 18.684 30.785 1.00 73.00 83 ARG A N 1
ATOM 627 C CA . ARG A 1 83 ? -17.158 17.499 30.763 1.00 73.00 83 ARG A CA 1
ATOM 628 C C . ARG A 1 83 ? -15.835 17.800 30.068 1.00 73.00 83 ARG A C 1
ATOM 630 O O . ARG A 1 83 ? -15.808 18.413 29.004 1.00 73.00 83 ARG A O 1
ATOM 637 N N . SER A 1 84 ? -14.749 17.287 30.644 1.00 82.12 84 SER A N 1
ATOM 638 C CA . SER A 1 84 ? -13.427 17.303 30.015 1.00 82.12 84 SER A CA 1
ATOM 639 C C . SER A 1 84 ? -13.429 16.495 28.711 1.00 82.12 84 SER A C 1
ATOM 641 O O . SER A 1 84 ? -14.001 15.404 28.643 1.00 82.12 84 SER A O 1
ATOM 643 N N . TYR A 1 85 ? -12.742 17.008 27.686 1.00 80.81 85 TYR A N 1
ATOM 644 C CA . TYR A 1 85 ? -12.591 16.360 26.377 1.00 80.81 85 TYR A CA 1
ATOM 645 C C . TYR A 1 85 ? -12.033 14.929 26.491 1.00 80.81 85 TYR A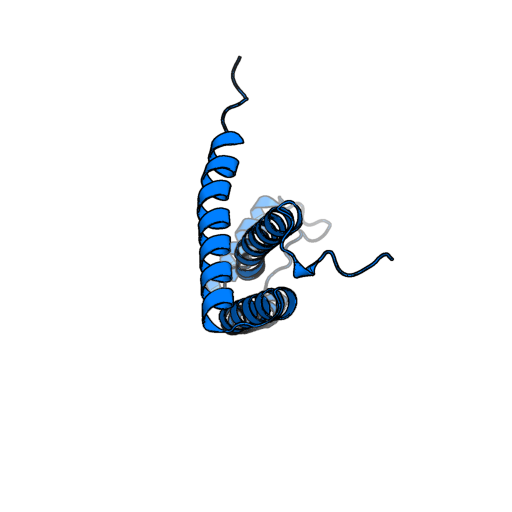 C 1
ATOM 647 O O . TYR A 1 85 ? -12.478 14.017 25.794 1.00 80.81 85 TYR A O 1
ATOM 655 N N . MET A 1 86 ? -11.104 14.706 27.429 1.00 83.00 86 MET A N 1
ATOM 656 C CA . MET A 1 86 ? -10.486 13.394 27.648 1.00 83.00 86 MET A CA 1
ATOM 657 C C . MET A 1 86 ? -11.479 12.362 28.188 1.00 83.00 86 MET A C 1
ATOM 659 O O . MET A 1 86 ? -11.523 11.237 27.689 1.00 83.00 86 MET A O 1
ATOM 663 N N . GLU A 1 87 ? -12.318 12.751 29.148 1.00 85.44 87 GLU A N 1
ATOM 664 C CA . GLU A 1 87 ? -13.344 11.876 29.732 1.00 85.44 87 GLU A CA 1
ATOM 665 C C . GLU A 1 87 ? -14.331 11.388 28.675 1.00 85.44 87 GLU A C 1
ATOM 667 O O . GLU A 1 87 ? -14.729 10.222 28.644 1.00 85.44 87 GLU A O 1
ATOM 672 N N . GLN A 1 88 ? -14.682 12.261 27.737 1.00 84.25 88 GLN A N 1
ATOM 673 C CA . GLN A 1 88 ? -15.566 11.877 26.655 1.00 84.25 88 GLN A CA 1
ATOM 674 C C . GLN A 1 88 ? -14.907 10.959 25.630 1.00 84.25 88 GLN A C 1
ATOM 676 O O . GLN A 1 88 ? -15.551 10.020 25.161 1.00 84.25 88 GLN A O 1
ATOM 681 N N . ILE A 1 89 ? -13.627 11.169 25.314 1.00 84.06 89 ILE A N 1
ATOM 682 C CA . ILE A 1 89 ? -12.875 10.238 24.466 1.00 84.06 89 ILE A CA 1
ATOM 683 C C . ILE A 1 89 ? -12.799 8.856 25.121 1.00 84.06 89 ILE A C 1
ATOM 685 O O . ILE A 1 89 ? -12.953 7.845 24.432 1.00 84.06 89 ILE A O 1
ATOM 689 N N . ILE A 1 90 ? -12.567 8.789 26.434 1.00 86.69 90 ILE A N 1
ATOM 690 C CA . ILE A 1 90 ? -12.523 7.526 27.183 1.00 86.69 90 ILE A CA 1
ATOM 691 C C . ILE A 1 90 ? -13.893 6.840 27.137 1.00 86.69 90 ILE A C 1
ATOM 693 O O . ILE A 1 90 ? -13.968 5.656 26.795 1.00 86.69 90 ILE A O 1
ATOM 697 N N . PHE A 1 91 ? -14.972 7.583 27.395 1.00 84.69 91 PHE A N 1
ATOM 698 C CA . PHE A 1 91 ? -16.346 7.088 27.306 1.00 84.69 91 PHE A CA 1
ATOM 699 C C . PHE A 1 91 ? -16.675 6.550 25.904 1.00 84.69 91 PHE A C 1
ATOM 701 O O . PHE A 1 91 ? -17.105 5.407 25.758 1.00 84.69 91 PHE A O 1
ATOM 708 N N . PHE A 1 92 ? -16.361 7.319 24.860 1.00 84.31 92 PHE A N 1
ATOM 709 C CA . PHE A 1 92 ? -16.530 6.918 23.465 1.00 84.31 92 PHE A CA 1
ATOM 710 C C . PHE A 1 92 ? -15.740 5.646 23.126 1.00 84.31 92 PHE A C 1
ATOM 712 O O . PHE A 1 92 ? -16.262 4.735 22.485 1.00 84.31 92 PHE A O 1
ATOM 719 N N . ARG A 1 93 ? -14.481 5.537 23.574 1.00 83.50 93 ARG A N 1
ATOM 720 C CA . ARG A 1 93 ? -13.658 4.332 23.367 1.00 83.50 93 ARG A CA 1
ATOM 721 C C . ARG A 1 93 ? -14.230 3.108 24.079 1.00 83.50 93 ARG A C 1
ATOM 723 O O . ARG A 1 93 ? -14.138 2.014 23.524 1.00 83.50 93 ARG A O 1
ATOM 730 N N . ARG A 1 94 ? -14.795 3.271 25.279 1.00 85.25 94 ARG A N 1
ATOM 731 C CA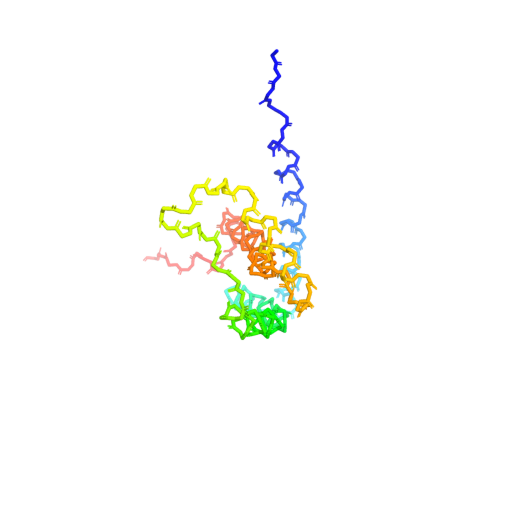 . ARG A 1 94 ? -15.433 2.184 26.036 1.00 85.25 94 ARG A CA 1
ATOM 732 C C . ARG A 1 94 ? -16.657 1.650 25.297 1.00 85.25 94 ARG A C 1
ATOM 734 O O . ARG A 1 94 ? -16.735 0.447 25.068 1.00 85.25 94 ARG A O 1
ATOM 741 N N . GLU A 1 95 ? -17.526 2.545 24.838 1.00 83.31 95 GLU A N 1
ATOM 742 C CA . GLU A 1 95 ? -18.732 2.182 24.088 1.00 83.31 95 GLU A CA 1
ATOM 743 C C . GLU A 1 95 ? -18.385 1.517 22.747 1.00 83.31 95 GLU A C 1
ATOM 745 O O . GLU A 1 95 ? -18.935 0.482 22.379 1.00 83.31 95 GLU A O 1
ATOM 750 N N . ARG A 1 96 ? -17.357 2.022 22.050 1.00 79.50 96 ARG A N 1
ATOM 751 C CA . ARG A 1 96 ? -16.826 1.373 20.839 1.00 79.50 96 ARG A CA 1
ATOM 752 C C . ARG A 1 96 ? -16.356 -0.056 21.067 1.00 79.50 96 ARG A C 1
ATOM 754 O O . ARG A 1 96 ? -16.564 -0.893 20.190 1.00 79.50 96 ARG A O 1
ATOM 761 N N . ARG A 1 97 ? -15.691 -0.325 22.197 1.00 80.88 97 ARG A N 1
ATOM 762 C CA . ARG A 1 97 ? -15.245 -1.682 22.546 1.00 80.88 97 ARG A CA 1
ATOM 763 C C . ARG A 1 97 ? -16.430 -2.591 22.865 1.00 80.88 97 ARG A C 1
ATOM 765 O O . ARG A 1 97 ? -16.382 -3.750 22.472 1.00 80.88 97 ARG A O 1
ATOM 772 N N . ALA A 1 98 ? -17.480 -2.069 23.500 1.00 84.88 98 ALA A N 1
ATOM 773 C CA . ALA A 1 98 ? -18.694 -2.829 23.801 1.00 84.88 98 ALA A CA 1
ATOM 774 C C . ALA A 1 98 ? -19.439 -3.288 22.532 1.00 84.88 98 ALA A C 1
ATOM 776 O O . ALA A 1 98 ? -19.976 -4.389 22.505 1.00 84.88 98 ALA A O 1
ATOM 777 N N . ILE A 1 99 ? -19.407 -2.491 21.458 1.00 79.50 99 ILE A N 1
ATOM 778 C CA . ILE A 1 99 ? -20.073 -2.800 20.177 1.00 79.50 99 ILE A CA 1
ATOM 779 C C . ILE A 1 99 ? -19.146 -3.605 19.227 1.00 79.50 99 ILE A C 1
ATOM 781 O O . ILE A 1 99 ? -19.499 -3.881 18.084 1.00 79.50 99 ILE A O 1
ATOM 785 N N . CYS A 1 100 ? -17.939 -4.002 19.665 1.00 72.94 100 CYS A N 1
ATOM 786 C CA . CYS A 1 100 ? -16.936 -4.699 18.838 1.00 72.94 100 CYS A CA 1
ATOM 787 C C . CYS A 1 100 ? -16.638 -4.013 17.483 1.00 72.94 100 CYS A C 1
ATOM 789 O O . CYS A 1 100 ? -16.266 -4.671 16.508 1.00 72.94 100 CYS A O 1
ATOM 791 N N . CYS A 1 101 ? -16.773 -2.685 17.393 1.00 74.12 101 CYS A N 1
ATOM 792 C CA . CYS A 1 101 ? -16.543 -1.983 16.131 1.00 74.12 101 CYS A CA 1
ATOM 793 C C . CYS A 1 101 ? -15.037 -1.943 15.805 1.00 74.12 101 CYS A C 1
ATOM 795 O O . CYS A 1 101 ? -14.226 -1.634 16.687 1.00 74.12 101 CYS A O 1
ATOM 797 N N . PRO A 1 102 ? -14.632 -2.195 14.546 1.00 73.19 102 PRO A N 1
ATOM 798 C CA . PRO A 1 102 ? -13.224 -2.207 14.166 1.00 73.19 102 PRO A CA 1
ATOM 799 C C . PRO A 1 102 ? -12.552 -0.844 14.391 1.00 73.19 102 PRO A C 1
ATOM 801 O O . PRO A 1 102 ? -13.190 0.218 14.409 1.00 73.19 102 PRO A O 1
ATOM 804 N N . SER A 1 103 ? -11.234 -0.878 14.595 1.00 75.06 103 SER A N 1
ATOM 805 C CA . SER A 1 103 ? -10.423 0.315 14.845 1.00 75.06 103 SER A CA 1
ATOM 806 C C . SER A 1 103 ? -10.541 1.323 13.703 1.00 75.06 103 SER A C 1
ATOM 808 O O . SER A 1 103 ? -10.480 0.960 12.531 1.00 75.06 103 SER A O 1
ATOM 810 N N . PHE A 1 104 ? -10.653 2.611 14.047 1.00 68.06 104 PHE A N 1
ATOM 811 C CA . PHE A 1 104 ? -10.709 3.701 13.058 1.00 68.06 104 PHE A CA 1
ATOM 812 C C . PHE A 1 104 ? -9.400 3.837 12.262 1.00 68.06 104 PHE A C 1
ATOM 814 O O . PHE A 1 104 ? -9.400 4.325 11.137 1.00 68.06 104 PHE A O 1
ATOM 821 N N . SER A 1 105 ? -8.294 3.333 12.819 1.00 67.44 105 SER A N 1
ATOM 822 C CA . SER A 1 105 ? -6.983 3.300 12.169 1.00 67.44 105 SER A CA 1
ATOM 823 C C . SER A 1 105 ? -6.953 2.495 10.866 1.00 67.44 105 SER A C 1
ATOM 825 O O . SER A 1 105 ? -6.019 2.664 10.092 1.00 67.44 105 SER A O 1
ATOM 827 N N . TRP A 1 106 ? -7.974 1.682 10.569 1.00 71.00 106 TRP A N 1
ATOM 828 C CA . TRP A 1 106 ? -8.080 0.973 9.290 1.00 71.00 106 TRP A CA 1
ATOM 829 C C . TRP A 1 106 ? -8.077 1.897 8.067 1.00 71.00 106 TRP A C 1
ATOM 831 O O . TRP A 1 106 ? -7.644 1.467 7.007 1.00 71.00 106 TRP A O 1
ATOM 841 N N . PHE A 1 107 ? -8.493 3.160 8.202 1.00 70.31 107 PHE A N 1
ATOM 842 C CA . PHE A 1 107 ? -8.389 4.145 7.118 1.00 70.31 107 PHE A CA 1
ATOM 843 C C . PHE A 1 107 ? -6.931 4.480 6.757 1.00 70.31 107 PHE A C 1
ATOM 845 O O . PHE A 1 107 ? -6.607 4.710 5.594 1.00 70.31 107 PHE A O 1
ATOM 852 N N . LEU A 1 108 ? -6.044 4.481 7.755 1.00 78.25 108 LEU A N 1
ATOM 853 C CA . LEU A 1 108 ? -4.630 4.818 7.590 1.00 78.25 108 LEU A CA 1
ATOM 854 C C . LEU A 1 108 ? -3.801 3.641 7.071 1.00 78.25 108 LEU A C 1
ATOM 856 O O . LEU A 1 108 ? -2.710 3.866 6.563 1.00 78.25 108 LEU A O 1
ATOM 860 N N . ALA A 1 109 ? -4.306 2.408 7.166 1.00 79.75 109 ALA A N 1
ATOM 861 C CA . ALA A 1 109 ? -3.559 1.213 6.787 1.00 79.75 109 ALA A CA 1
ATOM 862 C C . ALA A 1 109 ? -3.169 1.225 5.299 1.00 79.75 109 ALA A C 1
ATOM 864 O O . ALA A 1 109 ? -1.989 1.110 4.973 1.00 79.75 109 ALA A O 1
ATOM 865 N N . TYR A 1 110 ? -4.123 1.460 4.392 1.00 78.94 110 TYR A N 1
ATOM 866 C CA . TYR A 1 110 ? -3.806 1.563 2.965 1.00 78.94 110 TYR A CA 1
ATOM 867 C C . TYR A 1 110 ? -2.905 2.760 2.661 1.00 78.94 110 TYR A C 1
ATOM 869 O O . TYR A 1 110 ? -1.952 2.625 1.902 1.00 78.94 110 TYR A O 1
ATOM 877 N N . LEU A 1 111 ? -3.142 3.904 3.310 1.00 81.00 111 LEU A N 1
ATOM 878 C CA . LEU A 1 111 ? -2.339 5.111 3.105 1.00 81.00 111 LEU A CA 1
ATOM 879 C C . LEU A 1 111 ? -0.880 4.915 3.548 1.00 81.00 111 LEU A C 1
ATOM 881 O O . LEU A 1 111 ? 0.034 5.337 2.843 1.00 81.00 111 LEU A O 1
ATOM 885 N N . SER A 1 112 ? -0.657 4.212 4.662 1.00 82.25 112 SER A N 1
ATOM 886 C CA . SER A 1 112 ? 0.684 3.899 5.166 1.00 82.25 112 SER A CA 1
ATOM 887 C C . SER A 1 112 ? 1.483 2.967 4.259 1.00 82.25 112 SER A C 1
ATOM 889 O O . SER A 1 112 ? 2.704 3.019 4.292 1.00 82.25 112 SER A O 1
ATOM 891 N N . VAL A 1 113 ? 0.819 2.147 3.440 1.00 81.31 113 VAL A N 1
ATOM 892 C CA . VAL A 1 113 ? 1.482 1.241 2.488 1.00 81.31 113 VAL A CA 1
ATOM 893 C C . VAL A 1 113 ? 1.621 1.903 1.119 1.00 81.31 113 VAL A C 1
ATOM 895 O O . VAL A 1 113 ? 2.676 1.845 0.496 1.00 81.31 113 VAL A O 1
ATOM 898 N N . GLN A 1 114 ? 0.578 2.590 0.653 1.00 82.94 114 GLN A N 1
ATOM 899 C CA . GLN A 1 114 ? 0.565 3.211 -0.665 1.00 82.94 114 GLN A CA 1
ATOM 900 C C . GLN A 1 114 ? 1.571 4.356 -0.780 1.00 82.94 114 GLN A C 1
ATOM 902 O O . GLN A 1 114 ? 2.210 4.486 -1.821 1.00 82.94 114 GLN A O 1
ATOM 907 N N . PHE A 1 115 ? 1.711 5.188 0.257 1.00 85.19 115 PHE A N 1
ATOM 908 C CA . PHE A 1 115 ? 2.576 6.364 0.192 1.00 85.19 115 PHE A CA 1
ATOM 909 C C . PHE A 1 115 ? 4.067 5.997 0.047 1.00 85.19 115 PHE A C 1
ATOM 911 O O . PHE A 1 115 ? 4.693 6.496 -0.890 1.00 85.19 115 PHE A O 1
ATOM 918 N N . PRO A 1 116 ? 4.638 5.070 0.847 1.00 84.25 116 PRO A N 1
ATOM 919 C CA . PRO A 1 116 ? 5.996 4.575 0.618 1.00 84.25 116 PRO A CA 1
ATOM 920 C C . PRO A 1 116 ? 6.176 3.895 -0.743 1.00 84.25 116 PRO A C 1
ATOM 922 O O . PRO A 1 116 ? 7.147 4.192 -1.433 1.00 84.25 116 PRO A O 1
ATOM 925 N N . CYS A 1 117 ? 5.234 3.045 -1.176 1.00 82.00 117 CYS A N 1
ATOM 926 C CA . CYS A 1 117 ? 5.308 2.403 -2.494 1.00 82.00 117 CYS A CA 1
ATOM 927 C C . CYS A 1 117 ? 5.290 3.426 -3.639 1.00 82.00 117 CYS A C 1
ATOM 929 O O . CYS A 1 117 ? 6.020 3.273 -4.613 1.00 82.00 117 CYS A O 1
ATOM 931 N N . PHE A 1 118 ? 4.482 4.483 -3.521 1.00 85.00 118 PHE A N 1
ATOM 932 C CA . PHE A 1 118 ? 4.426 5.558 -4.507 1.00 85.00 118 PHE A CA 1
ATOM 933 C C . PHE A 1 118 ? 5.739 6.338 -4.571 1.00 85.00 118 PHE A C 1
ATOM 935 O O . PHE A 1 118 ? 6.250 6.579 -5.662 1.00 85.00 118 PHE A O 1
ATOM 942 N N . LEU A 1 119 ? 6.302 6.710 -3.418 1.00 85.06 119 LEU A N 1
ATOM 943 C CA . LEU A 1 119 ? 7.588 7.402 -3.373 1.00 85.06 119 LEU A CA 1
ATOM 944 C C . LEU A 1 119 ? 8.702 6.543 -3.963 1.00 85.06 119 LEU A C 1
ATOM 946 O O . LEU A 1 119 ? 9.470 7.044 -4.777 1.00 85.06 119 LEU A O 1
ATOM 950 N N . LEU A 1 120 ? 8.749 5.261 -3.602 1.00 82.44 120 LEU A N 1
ATOM 951 C CA . LEU A 1 120 ? 9.726 4.313 -4.123 1.00 82.44 120 LEU A CA 1
ATOM 952 C C . LEU A 1 120 ? 9.618 4.160 -5.645 1.00 82.44 120 LEU A C 1
ATOM 954 O O . LEU A 1 120 ? 10.616 4.197 -6.355 1.00 82.44 120 LEU A O 1
ATOM 958 N N . TRP A 1 121 ? 8.398 4.068 -6.164 1.00 81.38 121 TRP A N 1
ATOM 959 C CA . TRP A 1 121 ? 8.157 4.010 -7.600 1.00 81.38 121 TRP A CA 1
ATOM 960 C C . TRP A 1 121 ? 8.610 5.286 -8.325 1.00 81.38 121 TRP A C 1
ATOM 962 O O . TRP A 1 121 ? 9.310 5.226 -9.337 1.00 81.38 121 TRP A O 1
ATOM 972 N N . MET A 1 122 ? 8.259 6.456 -7.783 1.00 82.69 122 MET A N 1
ATOM 973 C CA . MET A 1 122 ? 8.655 7.749 -8.344 1.00 82.69 122 MET A CA 1
ATOM 974 C C . MET A 1 122 ? 10.173 7.945 -8.329 1.00 82.69 122 MET A C 1
ATOM 976 O O . MET A 1 122 ? 10.727 8.482 -9.288 1.00 82.69 122 MET A O 1
ATOM 980 N N . THR A 1 123 ? 10.860 7.515 -7.268 1.00 80.69 123 THR A N 1
ATOM 981 C CA . THR A 1 123 ? 12.322 7.607 -7.187 1.00 80.69 123 THR A CA 1
ATOM 982 C C . THR A 1 123 ? 13.008 6.628 -8.138 1.00 80.69 123 THR A C 1
ATOM 984 O O . THR A 1 123 ? 13.994 7.023 -8.761 1.00 80.69 123 THR A O 1
ATOM 987 N N . SER A 1 124 ? 12.470 5.417 -8.334 1.00 80.00 124 SER A N 1
ATOM 988 C CA . SER A 1 124 ? 12.948 4.462 -9.346 1.00 80.00 124 SER A CA 1
ATOM 989 C C . SER A 1 124 ? 12.815 5.013 -10.768 1.00 80.00 124 SER A C 1
ATOM 991 O O . SER A 1 124 ? 13.817 5.083 -11.477 1.00 80.00 124 SER A O 1
ATOM 993 N N . ILE A 1 125 ? 11.627 5.492 -11.169 1.00 79.00 125 ILE A N 1
ATOM 994 C CA . ILE A 1 125 ? 11.419 6.081 -12.507 1.00 79.00 125 ILE A CA 1
ATOM 995 C C . ILE A 1 125 ? 12.315 7.298 -12.707 1.00 79.00 125 ILE A C 1
ATOM 997 O O . ILE A 1 125 ? 12.932 7.448 -13.758 1.00 79.00 125 ILE A O 1
ATOM 1001 N N . ARG A 1 126 ? 12.414 8.171 -11.698 1.00 80.81 126 ARG A N 1
ATOM 1002 C CA . ARG A 1 126 ? 13.281 9.348 -11.777 1.00 80.81 126 ARG A CA 1
ATOM 1003 C C . ARG A 1 126 ? 14.740 8.947 -11.996 1.00 80.81 126 ARG A C 1
ATOM 1005 O O . ARG A 1 126 ? 15.409 9.592 -12.793 1.00 80.81 126 ARG A O 1
ATOM 1012 N N . ARG A 1 127 ? 15.239 7.910 -11.314 1.00 75.81 127 ARG A N 1
ATOM 1013 C CA . ARG A 1 127 ? 16.610 7.413 -11.520 1.00 75.81 127 ARG A CA 1
ATOM 1014 C C . ARG A 1 127 ? 16.797 6.800 -12.905 1.00 75.81 127 ARG A C 1
ATOM 1016 O O . A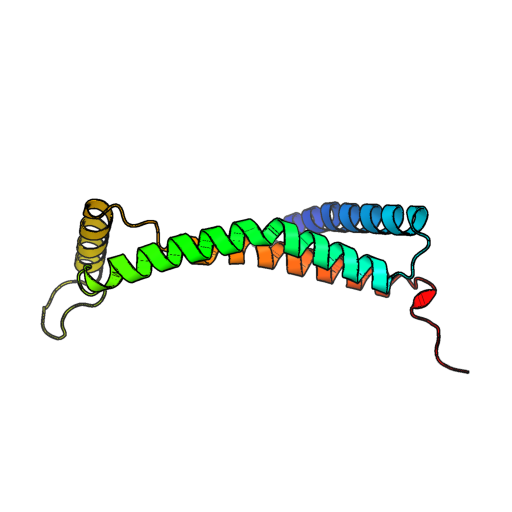RG A 1 127 ? 17.781 7.127 -13.551 1.00 75.81 127 ARG A O 1
ATOM 1023 N N . MET A 1 128 ? 15.847 5.998 -13.384 1.00 72.81 128 MET A N 1
ATOM 1024 C CA . MET A 1 128 ? 15.884 5.453 -14.747 1.00 72.81 128 MET A CA 1
ATOM 1025 C C . MET A 1 128 ? 15.878 6.563 -15.808 1.00 72.81 128 MET A C 1
ATOM 1027 O O . MET A 1 128 ? 16.686 6.544 -16.726 1.00 72.81 128 MET A O 1
ATOM 1031 N N . SER A 1 129 ? 15.032 7.584 -15.652 1.00 72.50 129 SER A N 1
ATOM 1032 C CA . SER A 1 129 ? 14.972 8.722 -16.578 1.00 72.50 129 SER A CA 1
ATOM 1033 C C . SER A 1 129 ? 16.253 9.559 -16.597 1.00 72.50 129 SER A C 1
ATOM 1035 O O . SER A 1 129 ? 16.552 10.156 -17.623 1.00 72.50 129 SER A O 1
ATOM 1037 N N . LEU A 1 130 ? 16.984 9.641 -15.482 1.00 70.06 130 LEU A N 1
ATOM 1038 C CA . LEU A 1 130 ? 18.253 10.373 -15.398 1.00 70.06 130 LEU A CA 1
ATOM 1039 C C . LEU A 1 130 ? 19.442 9.582 -15.964 1.00 70.06 130 LEU A C 1
ATOM 1041 O O . LEU A 1 130 ? 20.481 10.181 -16.217 1.00 70.06 130 LEU A O 1
ATOM 1045 N N . ASN A 1 131 ? 19.293 8.269 -16.155 1.00 65.75 131 ASN A N 1
ATOM 1046 C CA . ASN A 1 131 ? 20.341 7.376 -16.650 1.00 65.75 131 ASN A CA 1
ATOM 1047 C C . ASN A 1 131 ? 20.265 7.132 -18.173 1.00 65.75 131 ASN A C 1
ATOM 1049 O O . ASN A 1 131 ? 20.830 6.155 -18.649 1.00 65.75 131 ASN A O 1
ATOM 1053 N N . ASP A 1 132 ? 19.583 8.006 -18.928 1.00 58.34 132 ASP A N 1
ATOM 1054 C CA . ASP A 1 132 ? 19.520 7.983 -20.402 1.00 58.34 132 ASP A CA 1
ATOM 1055 C C . ASP A 1 132 ? 19.230 6.587 -21.000 1.00 58.34 132 ASP A C 1
ATOM 1057 O O . ASP A 1 132 ? 19.973 6.067 -21.835 1.00 58.34 132 ASP A O 1
ATOM 1061 N N . HIS A 1 133 ? 18.114 5.959 -20.605 1.00 57.56 133 HIS A N 1
ATOM 1062 C CA . HIS A 1 133 ? 17.627 4.790 -21.344 1.00 57.56 133 HIS A CA 1
ATOM 1063 C C . HIS A 1 133 ? 17.117 5.223 -22.738 1.00 57.56 133 HIS A C 1
ATOM 1065 O O . HIS A 1 133 ? 16.351 6.188 -22.842 1.00 57.56 133 HIS A O 1
ATOM 1071 N N . PRO A 1 134 ? 17.505 4.509 -23.814 1.00 54.97 134 PRO A N 1
ATOM 1072 C CA . PRO A 1 134 ? 17.458 4.987 -25.204 1.00 54.97 134 PRO A CA 1
ATOM 1073 C C . PRO A 1 134 ? 16.059 5.311 -25.755 1.00 54.97 134 PRO A C 1
ATOM 1075 O O . PRO A 1 134 ? 15.942 5.946 -26.798 1.00 54.97 134 PRO A O 1
ATOM 1078 N N . GLU A 1 135 ? 14.987 4.936 -25.060 1.00 52.19 135 GLU A N 1
ATOM 1079 C CA . GLU A 1 135 ? 13.609 5.110 -25.532 1.00 52.19 135 GLU A CA 1
ATOM 1080 C C . GLU A 1 135 ? 12.977 6.466 -25.178 1.00 52.19 135 GLU A C 1
ATOM 1082 O O . GLU A 1 135 ? 11.927 6.811 -25.717 1.00 52.19 135 GLU A O 1
ATOM 1087 N N . PHE A 1 136 ? 13.613 7.265 -24.312 1.00 50.31 136 PHE A N 1
ATOM 1088 C CA . PHE A 1 136 ? 13.155 8.626 -23.985 1.00 50.31 136 PHE A CA 1
ATOM 1089 C C . PHE A 1 136 ? 13.770 9.719 -24.878 1.00 50.31 136 PHE A C 1
ATOM 1091 O O . PHE A 1 136 ? 13.335 10.867 -24.809 1.00 50.31 136 PHE A O 1
ATOM 1098 N N . ASN A 1 137 ? 14.733 9.369 -25.741 1.00 51.03 137 ASN A N 1
ATOM 1099 C CA . ASN A 1 137 ? 15.484 10.311 -26.584 1.00 51.03 137 ASN A CA 1
ATOM 1100 C C . ASN A 1 137 ? 15.047 10.338 -28.063 1.00 51.03 137 ASN A C 1
ATOM 1102 O O . ASN A 1 137 ? 15.739 10.905 -28.906 1.00 51.03 137 ASN A O 1
ATOM 1106 N N . CYS A 1 138 ? 13.876 9.799 -28.411 1.00 51.72 138 CYS A N 1
ATOM 1107 C CA . CYS A 1 138 ? 13.292 10.021 -29.735 1.00 51.72 138 CYS A CA 1
ATOM 1108 C C . CYS A 1 138 ? 12.414 11.279 -29.725 1.00 51.72 138 CYS A C 1
ATOM 1110 O O . CYS A 1 138 ? 11.204 11.170 -29.576 1.00 51.72 138 CYS A O 1
ATOM 1112 N N . VAL A 1 139 ? 13.031 12.460 -29.844 1.00 52.91 139 VAL A N 1
ATOM 1113 C CA . VAL A 1 139 ? 12.546 13.648 -30.586 1.00 52.91 139 VAL A CA 1
ATOM 1114 C C . VAL A 1 139 ? 13.594 14.752 -30.414 1.00 52.91 139 VAL A C 1
ATOM 1116 O O . VAL A 1 139 ? 13.689 15.362 -29.349 1.00 52.91 139 VAL A O 1
ATOM 1119 N N . ARG A 1 140 ? 14.366 15.005 -31.478 1.00 38.78 140 ARG A N 1
ATOM 1120 C CA . ARG A 1 140 ? 14.496 16.309 -32.160 1.00 38.78 140 ARG A CA 1
ATOM 1121 C C . ARG A 1 140 ? 15.629 16.222 -33.193 1.00 38.78 140 ARG A C 1
ATOM 1123 O O . ARG A 1 140 ? 16.781 16.494 -32.865 1.00 38.78 140 ARG A O 1
ATOM 1130 N N . GLU A 1 141 ? 15.273 15.832 -34.415 1.00 42.50 141 GLU A N 1
ATOM 1131 C CA . GLU A 1 141 ? 15.928 16.376 -35.616 1.00 42.50 141 GLU A CA 1
ATOM 1132 C C . GLU A 1 141 ? 15.351 17.768 -35.906 1.00 42.50 141 GLU A C 1
ATOM 1134 O O . GLU A 1 141 ? 14.148 17.976 -35.601 1.00 42.50 141 GLU A O 1
#

Organism: NCBI:txid889485

Secondary structure (DSSP, 8-state):
-----SSHHHHHHHHHHHHHHHHHHHHHHHHH---HHHHHHHHHHHHHHHHHHHHHHHHHHHHHHHHHGGGSPPSSPPTT----HHHHHHHHHHHHHHTTPPPTTHHHHHHHHHHHHHHHHHHHHHHHHHTT-GGG-----